Protein AF-A0A286TXU2-F1 (afdb_monomer_lite)

InterPro domains:
  IPR002321 Cytochrome c, class II [PF01322] (45-154)
  IPR010980 Cytochrome c/b562 [SSF47175] (45-156)

pLDDT: mean 75.27, std 22.57, range [32.72, 98.75]

Structure (mmCIF, N/CA/C/O backbone):
data_AF-A0A286TXU2-F1
#
_entry.id   AF-A0A286TXU2-F1
#
loop_
_atom_site.group_PDB
_atom_site.id
_atom_site.type_symbol
_atom_site.label_atom_id
_atom_site.label_alt_id
_atom_site.label_comp_id
_atom_site.label_asym_id
_atom_site.label_entity_id
_atom_site.label_seq_id
_atom_site.pdbx_PDB_ins_code
_atom_site.Cartn_x
_atom_site.Cartn_y
_atom_site.Cartn_z
_atom_site.occupancy
_atom_site.B_iso_or_equiv
_atom_site.auth_seq_id
_atom_site.auth_comp_id
_atom_site.auth_asym_id
_atom_site.auth_atom_id
_atom_site.pdbx_PDB_model_num
ATOM 1 N N . MET A 1 1 ? 24.200 -27.314 42.581 1.00 50.47 1 MET A N 1
ATOM 2 C CA . MET A 1 1 ? 24.719 -26.262 41.663 1.00 50.47 1 MET A CA 1
ATOM 3 C C . MET A 1 1 ? 25.643 -26.747 40.524 1.00 50.47 1 MET A C 1
ATOM 5 O O . MET A 1 1 ? 26.109 -25.907 39.763 1.00 50.47 1 MET A O 1
ATOM 9 N N . LYS A 1 2 ? 25.916 -28.053 40.330 1.00 42.62 2 LYS A N 1
ATOM 10 C CA . LYS A 1 2 ? 26.776 -28.535 39.218 1.00 42.62 2 LYS A CA 1
ATOM 11 C C . LYS A 1 2 ? 26.032 -28.731 37.883 1.00 42.62 2 LYS A C 1
ATOM 13 O O . LYS A 1 2 ? 26.641 -28.627 36.826 1.00 42.62 2 LYS A O 1
ATOM 18 N N . THR A 1 3 ? 24.724 -28.975 37.926 1.00 46.06 3 THR A N 1
ATOM 19 C CA . THR A 1 3 ? 23.867 -29.239 36.755 1.00 46.06 3 THR A CA 1
ATOM 20 C C . THR A 1 3 ? 23.484 -27.972 35.988 1.00 46.06 3 THR A C 1
ATOM 22 O O . THR A 1 3 ? 23.541 -27.973 34.765 1.00 46.06 3 THR A O 1
ATOM 25 N N . ILE A 1 4 ? 23.215 -26.863 36.685 1.00 53.25 4 ILE A N 1
ATOM 26 C CA . ILE A 1 4 ? 22.852 -25.576 36.057 1.00 53.25 4 ILE A CA 1
ATOM 27 C C . ILE A 1 4 ? 24.032 -24.999 35.253 1.00 53.25 4 ILE A C 1
ATOM 29 O O . ILE A 1 4 ? 23.851 -24.549 34.127 1.00 53.25 4 ILE A O 1
ATOM 33 N N . LYS A 1 5 ? 25.268 -25.114 35.768 1.00 52.44 5 LYS A N 1
ATOM 34 C CA . LYS A 1 5 ? 26.476 -24.683 35.041 1.00 52.44 5 LYS A CA 1
ATOM 35 C C . LYS A 1 5 ? 26.735 -25.501 33.770 1.00 52.44 5 LYS A C 1
ATOM 37 O O . LYS A 1 5 ? 27.233 -24.946 32.799 1.00 52.44 5 LYS A O 1
ATOM 42 N N . LYS A 1 6 ? 26.383 -26.794 33.751 1.00 51.06 6 LYS A N 1
ATOM 43 C CA . LYS A 1 6 ? 26.520 -27.633 32.548 1.00 51.06 6 LYS A CA 1
ATOM 44 C C . LYS A 1 6 ? 25.526 -27.224 31.460 1.00 51.06 6 LYS A C 1
ATOM 46 O O . LYS A 1 6 ? 25.936 -27.090 30.317 1.00 51.06 6 LYS A O 1
ATOM 51 N N . ILE A 1 7 ? 24.273 -26.939 31.826 1.00 53.78 7 ILE A N 1
ATOM 52 C CA . ILE A 1 7 ? 23.228 -26.527 30.873 1.00 53.78 7 ILE A CA 1
ATOM 53 C C . ILE A 1 7 ? 23.580 -25.186 30.207 1.00 53.78 7 ILE A C 1
ATOM 55 O O . ILE A 1 7 ? 23.467 -25.071 28.990 1.00 53.78 7 ILE A O 1
ATOM 59 N N . SER A 1 8 ? 24.097 -24.207 30.962 1.00 56.06 8 SER A N 1
ATOM 60 C CA . SER A 1 8 ? 24.529 -22.919 30.390 1.00 56.06 8 SER A CA 1
ATOM 61 C C . SER A 1 8 ? 25.721 -23.039 29.436 1.00 56.06 8 SER A C 1
ATOM 63 O O . SER A 1 8 ? 25.776 -22.308 28.452 1.00 56.06 8 SER A O 1
ATOM 65 N N . ILE A 1 9 ? 26.659 -23.960 29.684 1.00 59.47 9 ILE A N 1
ATOM 66 C CA . ILE A 1 9 ? 27.819 -24.168 28.800 1.00 59.47 9 ILE A CA 1
ATOM 67 C C . ILE A 1 9 ? 27.390 -24.872 27.506 1.00 59.47 9 ILE A C 1
ATOM 69 O O . ILE A 1 9 ? 27.822 -24.481 26.425 1.00 59.47 9 ILE A O 1
ATOM 73 N N . THR A 1 10 ? 26.488 -25.856 27.586 1.00 57.38 10 THR A N 1
ATOM 74 C CA . THR A 1 10 ? 25.981 -26.558 26.396 1.00 57.38 10 THR A CA 1
ATOM 75 C C . THR A 1 10 ? 25.170 -25.633 25.481 1.00 57.38 10 THR A C 1
ATOM 77 O O . THR A 1 10 ? 25.329 -25.694 24.264 1.00 57.38 10 THR A O 1
ATOM 80 N N . LEU A 1 11 ? 24.366 -24.723 26.046 1.00 53.72 11 LEU A N 1
ATOM 81 C CA . LEU A 1 11 ? 23.608 -23.725 25.277 1.00 53.72 11 LEU A CA 1
ATOM 82 C C . LEU A 1 11 ? 24.517 -22.712 24.560 1.00 53.72 11 LEU A C 1
ATOM 84 O O . LEU A 1 11 ? 24.235 -22.325 23.426 1.00 53.72 11 LEU A O 1
ATOM 88 N N . LEU A 1 12 ? 25.637 -22.330 25.184 1.00 54.66 12 LEU A N 1
ATOM 89 C CA . LEU A 1 12 ? 26.596 -21.395 24.593 1.00 54.66 12 LEU A CA 1
ATOM 90 C C . LEU A 1 12 ? 27.344 -22.015 23.397 1.00 54.66 12 LEU A C 1
ATOM 92 O O . LEU A 1 12 ? 27.602 -21.332 22.410 1.00 54.66 12 LEU A O 1
ATOM 96 N N . CYS A 1 13 ? 27.638 -23.319 23.437 1.00 54.19 13 CYS A N 1
ATOM 97 C CA . CYS A 1 13 ? 28.307 -24.018 22.334 1.00 54.19 13 CYS A CA 1
ATOM 98 C C . CYS A 1 13 ? 27.413 -24.174 21.089 1.00 54.19 13 CYS A C 1
ATOM 100 O O . CYS A 1 13 ? 27.910 -24.070 19.969 1.00 54.19 13 CYS A O 1
ATOM 102 N N . ILE A 1 14 ? 26.099 -24.361 21.257 1.00 55.38 14 ILE A N 1
ATOM 103 C CA . ILE A 1 14 ? 25.149 -24.478 20.132 1.00 55.38 14 ILE A CA 1
ATOM 104 C C . ILE A 1 14 ? 24.985 -23.130 19.397 1.00 55.38 14 ILE A C 1
ATOM 106 O O . ILE A 1 14 ? 24.865 -23.091 18.169 1.00 55.38 14 ILE A O 1
ATOM 110 N N . LEU A 1 15 ? 25.069 -22.010 20.122 1.00 52.16 15 LEU A N 1
ATOM 111 C CA . LEU A 1 15 ? 25.049 -20.656 19.548 1.00 52.16 15 LEU A CA 1
ATOM 112 C C . LEU A 1 15 ? 26.293 -20.335 18.698 1.00 52.16 15 LEU A C 1
ATOM 114 O O . LEU A 1 15 ? 26.186 -19.651 17.679 1.00 52.16 15 LEU A O 1
ATOM 118 N N . VAL A 1 16 ? 27.468 -20.862 19.059 1.00 55.66 16 VAL A N 1
ATOM 119 C CA . VAL A 1 16 ? 28.712 -20.649 18.288 1.00 55.66 16 VAL A CA 1
ATOM 120 C C . VAL A 1 16 ? 28.734 -21.483 16.998 1.00 55.66 16 VAL A C 1
ATOM 122 O O . VAL A 1 16 ? 29.245 -21.034 15.970 1.00 55.66 16 VAL A O 1
ATOM 125 N N . ILE A 1 17 ? 28.132 -22.677 17.003 1.00 51.88 17 ILE A N 1
ATOM 126 C CA . ILE A 1 17 ? 28.070 -23.545 15.812 1.00 51.88 17 ILE A CA 1
ATOM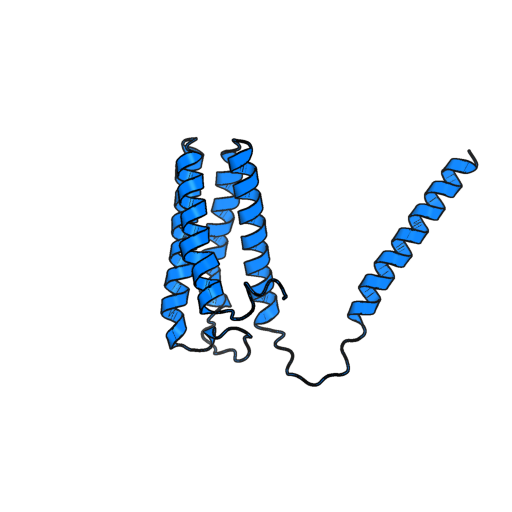 127 C C . ILE A 1 17 ? 27.053 -23.009 14.785 1.00 51.88 17 ILE A C 1
ATOM 129 O O . ILE A 1 17 ? 27.297 -23.047 13.580 1.00 51.88 17 ILE A O 1
ATOM 133 N N . THR A 1 18 ? 25.938 -22.429 15.236 1.00 50.00 18 THR A N 1
ATOM 134 C CA . THR A 1 18 ? 24.929 -21.839 14.334 1.00 50.00 18 THR A CA 1
ATOM 135 C C . THR A 1 18 ? 25.393 -20.523 13.697 1.00 50.00 18 THR A C 1
ATOM 137 O O . THR A 1 18 ? 25.169 -20.305 12.507 1.00 50.00 18 THR A O 1
ATOM 140 N N . THR A 1 19 ? 26.123 -19.674 14.425 1.00 48.62 19 THR A N 1
ATOM 141 C CA . THR A 1 19 ? 26.692 -18.424 13.874 1.00 48.62 19 THR A CA 1
ATOM 142 C C . THR A 1 19 ? 27.847 -18.660 12.892 1.00 48.62 19 THR A C 1
ATOM 144 O O . THR A 1 19 ? 28.005 -17.909 11.923 1.00 48.62 19 THR A O 1
ATOM 147 N N . SER A 1 20 ? 28.622 -19.733 13.068 1.00 44.59 20 SER A N 1
ATOM 148 C CA . SER A 1 20 ? 29.685 -20.110 12.126 1.00 44.59 20 SER A CA 1
ATOM 149 C C . SER A 1 20 ? 29.148 -20.750 10.839 1.00 44.59 20 SER A C 1
ATOM 151 O O . SER A 1 20 ? 29.694 -20.473 9.772 1.00 44.59 20 SER A O 1
ATOM 153 N N . ALA A 1 21 ? 28.031 -21.487 10.885 1.00 44.88 21 ALA A N 1
ATOM 154 C CA . ALA A 1 21 ? 27.361 -21.987 9.678 1.00 44.88 21 ALA A CA 1
ATOM 155 C C . ALA A 1 21 ? 26.812 -20.847 8.795 1.00 44.88 21 ALA A C 1
ATOM 157 O O . ALA A 1 21 ? 26.982 -20.868 7.575 1.00 44.88 21 ALA A O 1
ATOM 158 N N . ILE A 1 22 ? 26.243 -19.799 9.404 1.00 46.09 22 ILE A N 1
ATOM 159 C CA .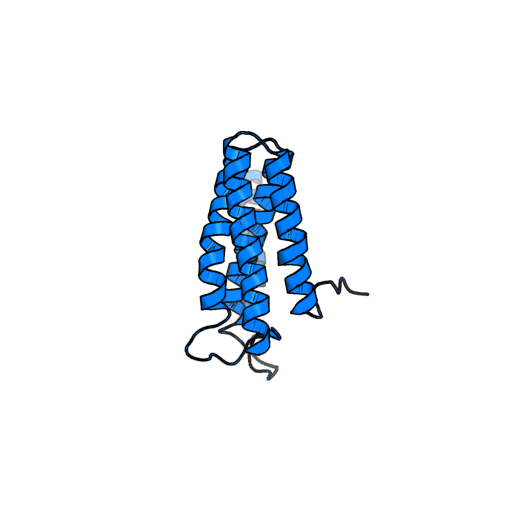 ILE A 1 22 ? 25.763 -18.607 8.678 1.00 46.09 22 ILE A CA 1
ATOM 160 C C . ILE A 1 22 ? 26.942 -17.813 8.083 1.00 46.09 22 ILE A C 1
ATOM 162 O O . ILE A 1 22 ? 26.857 -17.294 6.970 1.00 46.09 22 ILE A O 1
ATOM 166 N N . SER A 1 23 ? 28.083 -17.783 8.778 1.00 43.09 23 SER A N 1
ATOM 167 C CA . SER A 1 23 ? 29.296 -17.109 8.294 1.00 43.09 23 SER A CA 1
ATOM 168 C C . SER A 1 23 ? 30.018 -17.882 7.180 1.00 43.09 23 SER A C 1
ATOM 170 O O . SER A 1 23 ? 30.664 -17.264 6.333 1.00 43.09 23 SER A O 1
ATOM 172 N N . TYR A 1 24 ? 29.896 -19.215 7.125 1.00 37.00 24 TYR A N 1
ATOM 173 C CA . TYR A 1 24 ? 30.542 -20.030 6.087 1.00 37.00 24 TYR A CA 1
ATOM 174 C C . TYR A 1 24 ? 29.805 -19.969 4.739 1.00 37.00 24 TYR A C 1
ATOM 176 O O . TYR A 1 24 ? 30.450 -19.953 3.692 1.00 37.00 24 TYR A O 1
ATOM 184 N N . VAL A 1 25 ? 28.475 -19.808 4.744 1.00 40.78 25 VAL A N 1
ATOM 185 C CA . VAL A 1 25 ? 27.694 -19.530 3.518 1.00 40.78 25 VAL A CA 1
ATOM 186 C C . VAL A 1 25 ? 28.097 -18.188 2.886 1.00 40.78 25 VAL A C 1
ATOM 188 O O . VAL A 1 25 ? 28.074 -18.039 1.667 1.00 40.78 25 VAL A O 1
ATOM 191 N N . SER A 1 26 ? 28.551 -17.224 3.692 1.00 38.84 26 SER A N 1
ATOM 192 C CA . SER A 1 26 ? 29.019 -15.920 3.203 1.00 38.84 26 SER A CA 1
ATOM 193 C C . SER A 1 26 ? 30.375 -15.987 2.478 1.00 38.84 26 SER A C 1
ATOM 195 O O . SER A 1 26 ? 30.660 -15.152 1.619 1.00 38.84 26 SER A O 1
ATOM 197 N N . LYS A 1 27 ? 31.216 -16.995 2.764 1.00 33.62 27 LYS A N 1
ATOM 198 C CA . LYS A 1 27 ? 32.610 -17.029 2.284 1.00 33.62 27 LYS A CA 1
ATOM 199 C C . LYS A 1 27 ? 32.837 -17.824 0.992 1.00 33.62 27 LYS A C 1
ATOM 201 O O . LYS A 1 27 ? 33.939 -17.775 0.456 1.00 33.62 27 LYS A O 1
ATOM 206 N N . ASN A 1 28 ? 31.812 -18.482 0.445 1.00 32.72 28 ASN A N 1
ATOM 207 C CA . ASN A 1 28 ? 31.917 -19.256 -0.800 1.00 32.72 28 ASN A CA 1
ATOM 208 C C . ASN A 1 28 ? 31.294 -18.538 -2.016 1.00 32.72 28 ASN A C 1
ATOM 210 O O . ASN A 1 28 ? 30.632 -19.149 -2.848 1.00 32.72 28 ASN A O 1
ATOM 214 N N . ARG A 1 29 ? 31.500 -17.217 -2.127 1.00 38.75 29 ARG A N 1
ATOM 215 C CA . ARG A 1 29 ? 31.179 -16.431 -3.334 1.00 38.75 29 ARG A CA 1
ATOM 216 C C . ARG A 1 29 ? 32.373 -16.344 -4.280 1.00 38.75 29 ARG A C 1
ATOM 218 O O . ARG A 1 29 ? 32.810 -15.256 -4.618 1.00 38.75 29 ARG A O 1
ATOM 225 N N . ASN A 1 30 ? 32.903 -17.483 -4.695 1.00 41.22 30 ASN A N 1
ATOM 226 C CA . ASN A 1 30 ? 33.741 -17.577 -5.885 1.00 41.22 30 ASN A CA 1
ATOM 227 C C . ASN A 1 30 ? 33.417 -18.916 -6.544 1.00 41.22 30 ASN A C 1
ATOM 229 O O . ASN A 1 30 ? 33.324 -19.915 -5.840 1.00 41.22 30 ASN A O 1
ATOM 233 N N . VAL A 1 31 ? 33.285 -18.919 -7.873 1.00 41.12 31 VAL A N 1
ATOM 234 C CA . VAL A 1 31 ? 32.835 -20.032 -8.738 1.00 41.12 31 VAL A CA 1
ATOM 235 C C . VAL A 1 31 ? 31.318 -20.059 -8.987 1.00 41.12 31 VAL A C 1
ATOM 237 O O . VAL A 1 31 ? 30.594 -20.895 -8.469 1.00 41.12 31 VAL A O 1
ATOM 240 N N . PHE A 1 32 ? 30.821 -19.099 -9.770 1.00 35.22 32 PHE A N 1
ATOM 241 C CA . PHE A 1 32 ? 30.352 -19.313 -11.152 1.00 35.22 32 PHE A CA 1
ATOM 242 C C . PHE A 1 32 ? 30.090 -17.938 -11.790 1.00 35.22 32 PHE A C 1
ATOM 244 O O . PHE A 1 32 ? 29.408 -17.095 -11.212 1.00 35.22 32 PHE A O 1
ATOM 251 N N . GLY A 1 33 ? 30.702 -17.686 -12.948 1.00 35.72 33 GLY A N 1
ATOM 252 C CA . GLY A 1 33 ? 30.650 -16.406 -13.654 1.00 35.72 33 GLY A CA 1
ATOM 253 C C . GLY A 1 33 ? 29.282 -16.114 -14.265 1.00 35.72 33 GLY A C 1
ATOM 254 O O . GLY A 1 33 ? 29.030 -16.455 -15.414 1.00 35.72 33 GLY A O 1
ATOM 255 N N . GLY A 1 34 ? 28.431 -15.433 -13.506 1.00 33.34 34 GLY A N 1
ATOM 256 C CA . G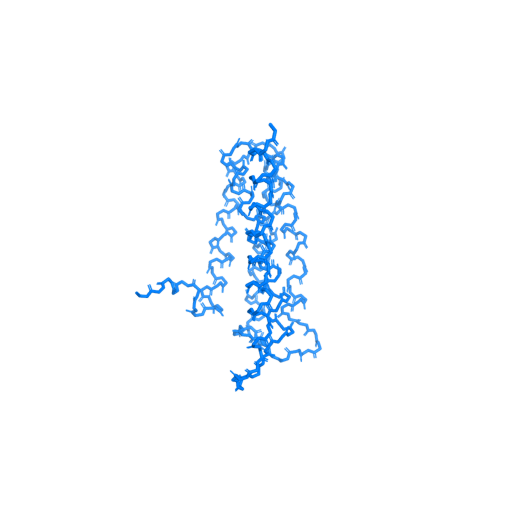LY A 1 34 ? 27.374 -14.574 -14.028 1.00 33.34 34 GLY A CA 1
ATOM 257 C C . GLY A 1 34 ? 27.526 -13.208 -13.371 1.00 33.34 34 GLY A C 1
ATOM 258 O O . GLY A 1 34 ? 27.855 -13.152 -12.185 1.00 33.34 34 GLY A O 1
ATOM 259 N N . GLU A 1 35 ? 27.351 -12.122 -14.126 1.00 39.53 35 GLU A N 1
ATOM 260 C CA . GLU A 1 35 ? 27.310 -10.761 -13.581 1.00 39.53 35 GLU A CA 1
ATOM 261 C C . GLU A 1 35 ? 26.435 -10.738 -12.324 1.00 39.53 35 GLU A C 1
ATOM 263 O O . GLU A 1 35 ? 25.222 -10.953 -12.378 1.00 39.53 35 GLU A O 1
ATOM 268 N N . ILE A 1 36 ? 27.055 -10.521 -11.165 1.00 40.56 36 ILE A N 1
ATOM 269 C CA . ILE A 1 36 ? 26.297 -10.315 -9.942 1.00 40.56 36 ILE A CA 1
ATOM 270 C C . ILE A 1 36 ? 25.736 -8.901 -10.057 1.00 40.56 36 ILE A C 1
ATOM 272 O O . ILE A 1 36 ? 26.451 -7.922 -9.873 1.00 40.56 36 ILE A O 1
ATOM 276 N N . ASP A 1 37 ? 24.451 -8.804 -10.374 1.00 50.53 37 ASP A N 1
ATOM 277 C CA . ASP A 1 37 ? 23.648 -7.591 -10.229 1.00 50.53 37 ASP A CA 1
ATOM 278 C C . ASP A 1 37 ? 23.541 -7.242 -8.728 1.00 50.53 37 ASP A C 1
ATOM 280 O O . ASP A 1 37 ? 22.596 -7.624 -8.026 1.00 50.53 37 ASP A O 1
ATOM 284 N N . VAL A 1 38 ? 24.586 -6.596 -8.199 1.00 42.69 38 VAL A N 1
ATOM 285 C CA . VAL A 1 38 ? 24.707 -6.239 -6.774 1.00 42.69 38 VAL A CA 1
ATOM 286 C C . VAL A 1 38 ? 23.966 -4.942 -6.441 1.00 42.69 38 VAL A C 1
ATOM 288 O O . VAL A 1 38 ? 23.586 -4.738 -5.289 1.00 42.69 38 VAL A O 1
ATOM 291 N N . HIS A 1 39 ? 23.755 -4.065 -7.423 1.00 41.94 39 HIS A N 1
ATOM 292 C CA . HIS A 1 39 ? 23.337 -2.685 -7.171 1.00 41.94 39 HIS A CA 1
ATOM 293 C C . HIS A 1 39 ? 21.828 -2.468 -7.336 1.00 41.94 39 HIS A C 1
ATOM 295 O O . HIS A 1 39 ? 21.245 -1.728 -6.546 1.00 41.94 39 HIS A O 1
ATOM 301 N N . GLY A 1 40 ? 21.160 -3.178 -8.253 1.00 52.31 40 GLY A N 1
ATOM 302 C CA . GLY A 1 40 ? 19.706 -3.102 -8.408 1.00 52.31 40 GLY A CA 1
ATOM 303 C C . GLY A 1 40 ? 18.949 -4.079 -7.508 1.00 52.31 40 GLY A C 1
ATOM 304 O O . GLY A 1 40 ? 17.892 -3.757 -6.970 1.00 52.31 40 GLY A O 1
ATOM 305 N N . SER A 1 41 ? 19.491 -5.282 -7.296 1.00 62.69 41 SER A N 1
ATOM 306 C CA . SER A 1 41 ? 18.754 -6.355 -6.617 1.00 62.69 41 SER A CA 1
ATOM 307 C C . SER A 1 41 ? 18.672 -6.219 -5.090 1.00 62.69 41 SER A C 1
ATOM 309 O O . SER A 1 41 ? 17.689 -6.672 -4.503 1.00 62.69 41 SER A O 1
ATOM 311 N N . VAL A 1 42 ? 19.664 -5.603 -4.432 1.00 68.62 42 VAL A N 1
ATOM 312 C CA . VAL A 1 42 ? 19.719 -5.503 -2.960 1.00 68.62 42 VAL A CA 1
ATOM 313 C C . VAL A 1 42 ? 18.778 -4.422 -2.436 1.00 68.62 42 VAL A C 1
ATOM 315 O O . VAL A 1 42 ? 17.985 -4.706 -1.541 1.00 68.62 42 VAL A O 1
ATOM 318 N N . VAL A 1 43 ? 18.815 -3.218 -3.016 1.00 73.75 43 VAL A N 1
ATOM 319 C CA . VAL A 1 43 ? 17.944 -2.099 -2.613 1.00 73.75 43 VAL A CA 1
ATOM 320 C C . VAL A 1 43 ? 16.484 -2.423 -2.912 1.00 73.75 43 VAL A C 1
ATOM 322 O O . VAL A 1 43 ? 15.640 -2.344 -2.022 1.00 73.75 43 VAL A O 1
ATOM 325 N N . THR A 1 44 ? 16.185 -2.905 -4.122 1.00 75.31 44 THR A N 1
ATOM 326 C CA . THR A 1 44 ? 14.839 -3.368 -4.479 1.00 75.31 44 THR A CA 1
ATOM 327 C C . THR A 1 44 ? 14.344 -4.461 -3.531 1.00 75.31 44 THR A C 1
ATOM 329 O O . THR A 1 44 ? 13.202 -4.404 -3.080 1.00 75.31 44 THR A O 1
ATOM 332 N N . ARG A 1 45 ? 15.183 -5.446 -3.183 1.00 78.62 45 ARG A N 1
ATOM 333 C CA . ARG A 1 45 ? 14.802 -6.506 -2.237 1.00 78.62 45 ARG A CA 1
ATOM 334 C C . ARG A 1 45 ? 14.591 -5.973 -0.825 1.00 78.62 45 ARG A C 1
ATOM 336 O O . ARG A 1 45 ? 13.682 -6.449 -0.155 1.00 78.62 45 ARG A O 1
ATOM 343 N N . ALA A 1 46 ? 15.389 -5.003 -0.384 1.00 82.94 46 ALA A N 1
ATOM 344 C CA . ALA A 1 46 ? 15.215 -4.361 0.913 1.00 82.94 46 ALA A CA 1
ATOM 345 C C . ALA A 1 46 ? 13.877 -3.610 0.983 1.00 82.94 46 ALA A C 1
ATOM 347 O O . ALA A 1 46 ? 13.095 -3.866 1.894 1.00 82.94 46 ALA A O 1
ATOM 348 N N . ILE A 1 47 ? 13.571 -2.779 -0.019 1.00 86.38 47 ILE A N 1
ATOM 349 C CA . ILE A 1 47 ? 12.304 -2.035 -0.109 1.00 86.38 47 ILE A CA 1
ATOM 350 C C . ILE A 1 47 ? 11.112 -2.994 -0.148 1.00 86.38 47 ILE A C 1
ATOM 352 O O . ILE A 1 47 ? 10.176 -2.857 0.635 1.00 86.38 47 ILE A O 1
ATOM 356 N N . MET A 1 48 ? 11.156 -4.010 -1.015 1.00 87.06 48 MET A N 1
ATOM 357 C CA . MET A 1 48 ? 10.072 -4.993 -1.115 1.00 87.06 48 MET A CA 1
ATOM 358 C C . MET A 1 48 ? 9.936 -5.834 0.158 1.00 87.06 48 MET A C 1
ATOM 360 O O . MET A 1 48 ? 8.822 -6.171 0.551 1.00 87.06 48 MET A O 1
ATOM 364 N N . GLY A 1 49 ? 11.046 -6.132 0.838 1.00 89.00 49 GLY A N 1
ATOM 365 C CA . GLY A 1 49 ? 11.042 -6.789 2.144 1.00 89.00 49 GLY A CA 1
ATOM 366 C C . GLY A 1 49 ? 10.379 -5.938 3.229 1.00 89.00 49 GLY A C 1
ATOM 367 O O . GLY A 1 49 ? 9.579 -6.460 3.999 1.00 89.00 49 GLY A O 1
ATOM 368 N N . GLN A 1 50 ? 10.650 -4.629 3.258 1.00 92.25 50 GLN A N 1
ATOM 369 C CA . GLN A 1 50 ? 10.002 -3.694 4.185 1.00 92.25 50 GLN A CA 1
ATOM 370 C C . GLN A 1 50 ? 8.501 -3.566 3.916 1.00 92.25 50 GLN A C 1
ATOM 372 O O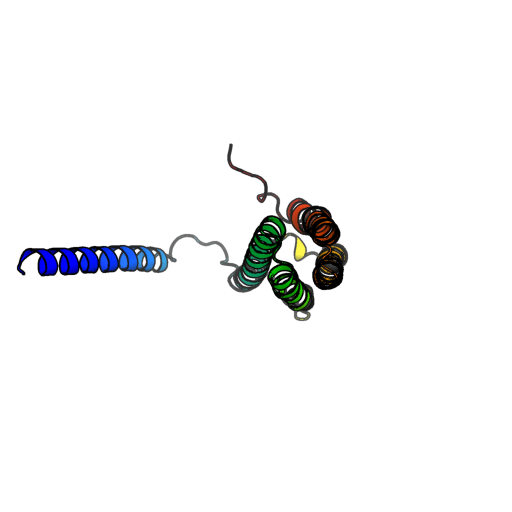 . GLN A 1 50 ? 7.708 -3.643 4.850 1.00 92.25 50 GLN A O 1
ATOM 377 N N . ILE A 1 51 ? 8.097 -3.434 2.648 1.00 93.56 51 ILE A N 1
ATOM 378 C CA . ILE A 1 51 ? 6.675 -3.415 2.272 1.00 93.56 51 ILE A CA 1
ATOM 379 C C . ILE A 1 51 ? 6.000 -4.721 2.705 1.00 93.56 51 ILE A C 1
ATOM 381 O O . ILE A 1 51 ? 4.945 -4.681 3.328 1.00 93.56 51 ILE A O 1
ATOM 385 N N . GLY A 1 52 ? 6.618 -5.875 2.431 1.00 94.50 52 GLY A N 1
ATOM 386 C CA . GLY A 1 52 ? 6.088 -7.179 2.833 1.00 94.50 52 GLY A CA 1
ATOM 387 C C . GLY A 1 52 ? 5.915 -7.324 4.348 1.00 94.50 52 GLY A C 1
ATOM 388 O O . GLY A 1 52 ? 4.896 -7.850 4.791 1.00 94.50 52 GLY A O 1
ATOM 389 N N . LEU A 1 53 ? 6.866 -6.814 5.138 1.00 97.12 53 LEU A N 1
ATOM 390 C CA . LEU A 1 53 ? 6.768 -6.783 6.599 1.00 97.12 53 LEU A CA 1
ATOM 391 C C . LEU A 1 53 ? 5.563 -5.953 7.060 1.00 97.12 53 LEU A C 1
ATOM 393 O O . LEU A 1 53 ? 4.725 -6.463 7.798 1.00 97.12 53 LEU A O 1
ATOM 397 N N . HIS A 1 54 ? 5.440 -4.711 6.587 1.00 98.00 54 HIS A N 1
ATOM 398 C CA . HIS A 1 54 ? 4.337 -3.833 6.986 1.00 98.00 54 HIS A CA 1
ATOM 399 C C . HIS A 1 54 ? 2.975 -4.354 6.522 1.00 98.00 54 HIS A C 1
ATOM 401 O O . HIS A 1 54 ? 2.003 -4.254 7.260 1.00 98.00 54 HIS A O 1
ATOM 407 N N . MET A 1 55 ? 2.894 -4.981 5.346 1.00 98.12 55 MET A N 1
ATOM 408 C CA . MET A 1 55 ? 1.671 -5.651 4.891 1.00 98.12 55 MET A CA 1
ATOM 409 C C . MET A 1 55 ? 1.249 -6.779 5.844 1.00 98.12 55 MET A C 1
ATOM 411 O O . MET A 1 55 ? 0.069 -6.901 6.170 1.00 98.12 55 MET A O 1
ATOM 415 N N . ALA A 1 56 ? 2.197 -7.588 6.324 1.00 98.31 56 ALA A N 1
ATOM 416 C CA . ALA A 1 56 ? 1.900 -8.637 7.297 1.00 98.31 56 ALA A CA 1
ATOM 417 C C . ALA A 1 56 ? 1.422 -8.055 8.640 1.00 98.31 56 ALA A C 1
ATOM 419 O O . ALA A 1 56 ? 0.447 -8.550 9.203 1.00 98.31 56 ALA A O 1
ATOM 420 N N . GLU A 1 57 ? 2.062 -6.984 9.120 1.00 98.56 57 GLU A N 1
ATOM 421 C CA . GLU A 1 57 ? 1.662 -6.288 10.351 1.00 98.56 57 GLU A CA 1
ATOM 422 C C . GLU A 1 57 ? 0.270 -5.649 10.232 1.00 98.56 57 GLU A C 1
ATOM 424 O O . GLU A 1 57 ? -0.520 -5.738 11.169 1.00 98.56 57 GLU A O 1
ATOM 429 N N . ILE A 1 58 ? -0.069 -5.054 9.081 1.00 98.62 58 ILE A N 1
ATOM 430 C CA . ILE A 1 58 ? -1.406 -4.495 8.827 1.00 98.62 58 ILE A CA 1
ATOM 431 C C . ILE A 1 58 ? -2.466 -5.594 8.870 1.00 98.62 58 ILE A C 1
ATOM 433 O O . ILE A 1 58 ? -3.478 -5.423 9.543 1.00 98.62 58 ILE A O 1
ATOM 437 N N . MET A 1 59 ? -2.244 -6.723 8.189 1.00 98.50 59 MET A N 1
ATOM 438 C CA . MET A 1 59 ? -3.206 -7.829 8.197 1.00 98.50 59 MET A CA 1
ATOM 439 C C . MET A 1 59 ? -3.417 -8.378 9.612 1.00 98.50 59 MET A C 1
ATOM 441 O O . MET A 1 59 ? -4.553 -8.547 10.047 1.00 98.50 59 MET A O 1
ATOM 445 N N . ASP A 1 60 ? -2.336 -8.623 10.355 1.00 98.56 60 ASP A N 1
ATOM 446 C CA . ASP A 1 60 ? -2.417 -9.081 11.745 1.00 98.56 60 ASP A CA 1
ATOM 447 C C . ASP A 1 60 ? -3.167 -8.075 12.637 1.00 98.56 60 ASP A C 1
ATOM 449 O O . ASP A 1 60 ? -4.017 -8.465 13.438 1.00 98.56 60 ASP A O 1
ATOM 453 N N . ALA A 1 61 ? -2.925 -6.775 12.451 1.00 98.50 61 ALA A N 1
ATOM 454 C CA . ALA A 1 61 ? -3.618 -5.716 13.176 1.00 98.50 61 ALA A CA 1
ATOM 455 C C . ALA A 1 61 ? -5.114 -5.634 12.827 1.00 98.50 61 ALA A C 1
ATOM 457 O O . ALA A 1 61 ? -5.936 -5.526 13.738 1.00 98.50 61 ALA A O 1
ATOM 458 N N . ILE A 1 62 ? -5.486 -5.760 11.545 1.00 98.19 62 ILE A N 1
ATOM 459 C CA . ILE A 1 62 ? -6.890 -5.851 11.106 1.00 98.19 62 ILE A CA 1
ATOM 460 C C . ILE A 1 62 ? -7.580 -7.021 11.814 1.00 98.19 62 ILE A C 1
ATOM 462 O O . ILE A 1 62 ? -8.633 -6.837 12.423 1.00 98.19 62 ILE A O 1
ATOM 466 N N . LEU A 1 63 ? -6.963 -8.208 11.802 1.00 98.06 63 LEU A N 1
ATOM 467 C CA . LEU A 1 63 ? -7.517 -9.413 12.432 1.00 98.06 63 LEU A CA 1
ATOM 468 C C . LEU A 1 63 ? -7.673 -9.278 13.955 1.00 98.06 63 LEU A C 1
ATOM 470 O O . LEU A 1 63 ? -8.551 -9.906 14.544 1.00 98.06 63 LEU A O 1
ATOM 474 N N . LYS A 1 64 ? -6.833 -8.461 14.596 1.00 98.38 64 LYS A N 1
ATOM 475 C CA . LYS A 1 64 ? -6.868 -8.197 16.041 1.00 98.38 64 LYS A CA 1
ATOM 476 C C . LYS A 1 64 ? -7.773 -7.036 16.444 1.00 98.38 64 LYS A C 1
ATOM 478 O O . LYS A 1 64 ? -7.947 -6.813 17.640 1.00 98.38 64 LYS A O 1
ATOM 483 N N . GLY A 1 65 ? -8.333 -6.290 15.495 1.00 97.94 65 GLY A N 1
ATOM 484 C CA . GLY A 1 65 ? -9.092 -5.084 15.818 1.00 97.94 65 GLY A CA 1
ATOM 485 C C . GLY A 1 65 ? -8.225 -3.855 16.142 1.00 97.94 65 GLY A C 1
ATOM 486 O O . GLY A 1 65 ? -8.731 -2.874 16.686 1.00 97.94 65 GLY A O 1
ATOM 487 N N . ASP A 1 66 ? -6.920 -3.885 15.857 1.00 98.50 66 ASP A N 1
ATOM 488 C CA . ASP A 1 66 ? -5.963 -2.846 16.256 1.00 98.50 66 ASP A CA 1
ATOM 489 C C . ASP A 1 66 ? -5.829 -1.747 15.191 1.00 98.50 66 ASP A C 1
ATOM 491 O O . ASP A 1 66 ? -4.912 -1.726 14.367 1.00 98.50 66 ASP A O 1
ATOM 495 N N . SER A 1 67 ? -6.747 -0.783 15.245 1.00 98.19 67 SER A N 1
ATOM 496 C CA . SER A 1 67 ? -6.762 0.366 14.331 1.00 98.19 67 SER A CA 1
ATOM 497 C C . SER A 1 67 ? -5.501 1.237 14.416 1.00 98.19 67 SER A C 1
ATOM 499 O O . SER A 1 67 ? -5.060 1.786 13.405 1.00 98.19 67 SER A O 1
ATOM 501 N N . ALA A 1 68 ? -4.883 1.351 15.596 1.00 98.44 68 ALA A N 1
ATOM 502 C CA . ALA A 1 68 ? -3.705 2.195 15.784 1.00 98.44 68 ALA A CA 1
ATOM 503 C C . ALA A 1 68 ? -2.484 1.617 15.056 1.00 98.44 68 ALA A C 1
ATOM 505 O O . ALA A 1 68 ? -1.741 2.357 14.399 1.00 98.44 68 ALA A O 1
ATOM 506 N N . THR A 1 69 ? -2.302 0.297 15.127 1.00 98.69 69 THR A N 1
ATOM 507 C CA . THR A 1 69 ? -1.245 -0.390 14.378 1.00 98.69 69 THR A CA 1
ATOM 508 C C . THR A 1 69 ? -1.513 -0.344 12.874 1.00 98.69 69 THR A C 1
ATOM 510 O O . THR A 1 69 ? -0.589 -0.019 12.128 1.00 98.69 69 THR A O 1
ATOM 513 N N . VAL A 1 70 ? -2.762 -0.528 12.417 1.00 98.75 70 VAL A N 1
ATOM 514 C CA . VAL A 1 70 ? -3.118 -0.349 10.992 1.00 98.75 70 VAL A CA 1
ATOM 515 C C . VAL A 1 70 ? -2.725 1.044 10.496 1.00 98.75 70 VAL A C 1
ATOM 517 O O . VAL A 1 70 ? -1.991 1.160 9.515 1.00 98.75 70 VAL A O 1
ATOM 520 N N . THR A 1 71 ? -3.127 2.107 11.205 1.00 98.69 71 THR A N 1
ATOM 521 C CA . THR A 1 71 ? -2.757 3.490 10.862 1.00 98.69 71 THR A CA 1
ATOM 522 C C . THR A 1 71 ? -1.238 3.662 10.767 1.00 98.69 71 THR A C 1
ATOM 524 O O . THR A 1 71 ? -0.729 4.271 9.823 1.00 98.69 71 THR A O 1
ATOM 527 N N . LYS A 1 72 ? -0.497 3.162 11.760 1.00 98.62 72 LYS A N 1
ATOM 528 C CA . LYS A 1 72 ? 0.957 3.333 11.852 1.00 98.62 72 LYS A CA 1
ATOM 529 C C . LYS A 1 72 ? 1.684 2.644 10.702 1.00 98.62 72 LYS A C 1
ATOM 531 O O . LYS A 1 72 ? 2.546 3.263 10.081 1.00 98.62 72 LYS A O 1
ATOM 536 N N . GLU A 1 73 ? 1.359 1.387 10.430 1.00 98.62 73 GLU A N 1
ATOM 537 C CA . GLU A 1 73 ? 2.077 0.584 9.440 1.00 98.62 73 GLU A CA 1
ATOM 538 C C . GLU A 1 73 ? 1.668 0.950 8.005 1.00 98.62 73 GLU A C 1
ATOM 540 O O . GLU A 1 73 ? 2.533 1.090 7.139 1.00 98.62 73 GLU A O 1
ATOM 545 N N . ALA A 1 74 ? 0.391 1.269 7.760 1.00 98.25 74 ALA A N 1
ATOM 546 C CA . ALA A 1 74 ? -0.055 1.790 6.465 1.00 98.25 74 ALA A CA 1
ATOM 547 C C . ALA A 1 74 ? 0.620 3.128 6.118 1.00 98.25 74 ALA A C 1
ATOM 549 O O . ALA A 1 74 ? 1.028 3.351 4.976 1.00 98.25 74 ALA A O 1
ATOM 550 N N . LYS A 1 75 ? 0.832 4.006 7.109 1.00 98.12 75 LYS A N 1
ATOM 551 C CA . LYS A 1 75 ? 1.576 5.256 6.906 1.00 98.12 75 LYS A CA 1
ATOM 552 C C . LYS A 1 75 ? 3.008 5.000 6.424 1.00 98.12 75 LYS A C 1
ATOM 554 O O . LYS A 1 75 ? 3.460 5.687 5.510 1.00 98.12 75 LYS A O 1
ATOM 559 N N . LYS A 1 76 ? 3.701 4.003 6.984 1.00 97.75 76 LYS A N 1
ATOM 560 C CA . LYS A 1 76 ? 5.058 3.645 6.543 1.00 97.75 76 LYS A CA 1
ATOM 561 C C . LYS A 1 76 ? 5.078 3.130 5.108 1.00 97.75 76 LYS A C 1
ATOM 563 O O . LYS A 1 76 ? 5.977 3.495 4.357 1.00 97.75 76 LYS A O 1
ATOM 568 N N . ILE A 1 77 ? 4.085 2.336 4.693 1.00 97.44 77 ILE A N 1
ATOM 569 C CA . ILE A 1 77 ? 3.976 1.909 3.288 1.00 97.44 77 ILE A CA 1
ATOM 570 C C . ILE A 1 77 ? 3.788 3.123 2.369 1.00 97.44 77 ILE A C 1
ATOM 572 O O . ILE A 1 77 ? 4.479 3.222 1.354 1.00 97.44 77 ILE A O 1
ATOM 576 N N . ALA A 1 78 ? 2.928 4.079 2.736 1.00 95.88 78 ALA A N 1
ATOM 577 C CA . ALA A 1 78 ? 2.749 5.305 1.958 1.00 95.88 78 ALA A CA 1
ATOM 578 C C . ALA A 1 78 ? 4.063 6.105 1.840 1.00 95.88 78 ALA A C 1
ATOM 580 O O . ALA A 1 78 ? 4.420 6.542 0.747 1.00 95.88 78 ALA A O 1
ATOM 581 N N . GLU A 1 79 ? 4.824 6.240 2.929 1.00 93.62 79 GLU A N 1
ATOM 582 C CA . GLU A 1 79 ? 6.135 6.908 2.933 1.00 93.62 79 GLU A CA 1
ATOM 583 C C . GLU A 1 79 ? 7.159 6.189 2.036 1.00 93.62 79 GLU A C 1
ATOM 585 O O . GLU A 1 79 ? 7.826 6.833 1.225 1.00 93.62 79 GLU A O 1
ATOM 590 N N . ILE A 1 80 ? 7.243 4.855 2.116 1.00 90.75 80 ILE A N 1
ATOM 591 C CA . ILE A 1 80 ? 8.144 4.045 1.280 1.00 90.75 80 ILE A CA 1
ATOM 592 C C . ILE A 1 80 ? 7.742 4.124 -0.197 1.00 90.75 80 ILE A C 1
ATOM 594 O O . ILE A 1 80 ? 8.603 4.193 -1.070 1.00 90.75 80 ILE A O 1
ATOM 598 N N . SER A 1 81 ? 6.444 4.152 -0.508 1.00 87.88 81 SER A N 1
ATOM 599 C CA . SER A 1 81 ? 5.971 4.152 -1.897 1.00 87.88 81 SER A CA 1
ATOM 600 C C . SER A 1 81 ? 6.466 5.357 -2.706 1.00 87.88 81 SER A C 1
ATOM 602 O O . SER A 1 81 ? 6.778 5.215 -3.888 1.00 87.88 81 SER A O 1
ATOM 604 N N . GLY A 1 82 ? 6.670 6.506 -2.052 1.00 78.88 82 GLY A N 1
ATOM 605 C CA . GLY A 1 82 ? 7.229 7.705 -2.676 1.00 78.88 82 GLY A CA 1
ATOM 606 C C . GLY A 1 82 ? 8.681 7.559 -3.151 1.00 78.88 82 GLY A C 1
ATOM 607 O O . GLY A 1 82 ? 9.100 8.294 -4.046 1.00 78.88 82 GLY A O 1
ATOM 608 N N . SER A 1 83 ? 9.456 6.611 -2.606 1.00 80.69 83 SER A N 1
ATOM 609 C CA . SER A 1 83 ? 10.845 6.372 -3.029 1.00 80.69 83 SER A CA 1
ATOM 610 C C . SER A 1 83 ? 10.976 5.291 -4.102 1.00 80.69 83 SER A C 1
ATOM 612 O O . SER A 1 83 ? 11.951 5.306 -4.855 1.00 80.69 83 SER A O 1
ATOM 614 N N . ILE A 1 84 ? 9.978 4.405 -4.240 1.00 83.12 84 ILE A N 1
ATOM 615 C CA . ILE A 1 84 ? 10.031 3.239 -5.134 1.00 83.12 84 ILE A CA 1
ATOM 616 C C . ILE A 1 84 ? 10.424 3.640 -6.561 1.00 83.12 84 ILE A C 1
ATOM 618 O O . ILE A 1 84 ? 11.325 3.034 -7.132 1.00 83.12 84 ILE A O 1
ATOM 622 N N . MET A 1 85 ? 9.797 4.665 -7.144 1.00 81.12 85 MET A N 1
ATOM 623 C CA . MET A 1 85 ? 10.075 5.050 -8.534 1.00 81.12 85 MET A CA 1
ATOM 624 C C . MET A 1 85 ? 11.514 5.519 -8.760 1.00 81.12 85 MET A C 1
ATOM 626 O O . MET A 1 85 ? 12.105 5.185 -9.784 1.00 81.12 85 MET A O 1
ATOM 630 N N . ASN A 1 86 ? 12.095 6.257 -7.812 1.00 78.12 86 ASN A N 1
ATOM 631 C CA . ASN A 1 86 ? 13.464 6.761 -7.935 1.00 78.12 86 ASN A CA 1
ATOM 632 C C . ASN A 1 86 ? 14.485 5.625 -7.839 1.00 78.12 86 ASN A C 1
ATOM 634 O O . ASN A 1 86 ? 15.435 5.576 -8.618 1.00 78.12 86 ASN A O 1
ATOM 638 N N . GLU A 1 87 ? 14.241 4.679 -6.934 1.00 76.56 87 GLU A N 1
ATOM 639 C CA . GLU A 1 87 ? 15.102 3.515 -6.723 1.00 76.56 87 GLU A CA 1
ATOM 640 C C . GLU A 1 87 ? 14.976 2.518 -7.884 1.00 76.56 87 GLU A C 1
ATOM 642 O O . GLU A 1 87 ? 15.963 1.967 -8.372 1.00 76.56 87 GLU A O 1
ATOM 647 N N . PHE A 1 88 ? 13.757 2.327 -8.400 1.00 74.44 88 PHE A N 1
ATOM 648 C CA . PHE A 1 88 ? 13.450 1.380 -9.473 1.00 74.44 88 PHE A CA 1
ATOM 649 C C . PHE A 1 88 ? 13.623 1.966 -10.876 1.00 74.44 88 PHE A C 1
ATOM 651 O O . PHE A 1 88 ? 13.592 1.203 -11.832 1.00 74.44 88 PHE A O 1
ATOM 658 N N . PHE A 1 89 ? 13.857 3.270 -11.042 1.00 73.06 89 PHE A N 1
ATOM 659 C CA . PHE A 1 89 ? 14.112 3.932 -12.331 1.00 73.06 89 PHE A CA 1
ATOM 660 C C . PHE A 1 89 ? 15.012 5.176 -12.145 1.00 73.06 89 PHE A C 1
ATOM 662 O O . PHE A 1 89 ? 14.551 6.302 -12.358 1.00 73.06 89 PHE A O 1
ATOM 669 N N . PRO A 1 90 ? 16.297 5.011 -11.765 1.00 70.50 90 PRO A N 1
ATOM 670 C CA . PRO A 1 90 ? 17.188 6.144 -11.540 1.00 70.50 90 PRO A CA 1
ATOM 671 C C . PRO A 1 90 ? 17.482 6.885 -12.853 1.00 70.50 90 PRO A C 1
ATOM 673 O O . PRO A 1 90 ? 17.623 6.270 -13.914 1.00 70.50 90 PRO A O 1
ATOM 676 N N . LYS A 1 91 ? 17.595 8.218 -12.777 1.00 63.84 91 LYS A N 1
ATOM 677 C CA . LYS A 1 91 ? 17.814 9.109 -13.937 1.00 63.84 91 LYS A CA 1
ATOM 678 C C . LYS A 1 91 ? 19.115 8.814 -14.689 1.00 63.84 91 LYS A C 1
ATOM 680 O O . LYS A 1 91 ? 19.164 9.003 -15.901 1.00 63.84 91 LYS A O 1
ATOM 685 N N . ASP A 1 92 ? 20.109 8.288 -13.983 1.00 60.12 92 ASP A N 1
ATOM 686 C CA . ASP A 1 92 ? 21.476 8.126 -14.486 1.00 60.12 92 ASP A CA 1
ATOM 687 C C . ASP A 1 92 ? 21.694 6.770 -15.181 1.00 60.12 92 ASP A C 1
ATOM 689 O O . ASP A 1 92 ? 22.816 6.424 -15.532 1.00 60.12 92 ASP A O 1
ATOM 693 N N . GLY A 1 93 ? 20.615 6.002 -15.402 1.00 54.25 93 GLY A N 1
ATOM 694 C CA . GLY A 1 93 ? 20.631 4.798 -16.230 1.00 54.25 93 GLY A CA 1
ATOM 695 C C . GLY A 1 93 ? 21.539 3.700 -15.682 1.00 54.25 93 GLY A C 1
ATOM 696 O O . GLY A 1 93 ? 22.560 3.377 -16.278 1.00 54.25 93 GLY A O 1
ATOM 697 N N . GLN A 1 94 ? 21.157 3.085 -14.563 1.00 52.38 94 GLN A N 1
ATOM 698 C CA . GLN A 1 94 ? 21.857 1.898 -14.071 1.00 52.38 94 GLN A CA 1
ATOM 699 C C . GLN A 1 94 ? 21.288 0.644 -14.748 1.00 52.38 94 GLN A C 1
ATOM 701 O O . GLN A 1 94 ? 20.130 0.269 -14.545 1.00 52.38 94 GLN A O 1
ATOM 706 N N . VAL A 1 95 ? 22.112 0.040 -15.606 1.00 43.59 95 VAL A N 1
ATOM 707 C CA . VAL A 1 95 ? 21.861 -1.244 -16.271 1.00 43.59 95 VAL A CA 1
ATOM 708 C C . VAL A 1 95 ? 22.199 -2.364 -15.292 1.00 43.59 95 VAL A C 1
ATOM 710 O O . VAL A 1 95 ? 23.209 -2.298 -14.599 1.00 43.59 95 VAL A O 1
ATOM 713 N N . GLY A 1 96 ? 21.351 -3.388 -15.240 1.00 42.91 96 GLY A N 1
ATOM 714 C CA . GLY A 1 96 ? 21.490 -4.499 -14.301 1.00 42.91 96 GLY A CA 1
ATOM 715 C C . GLY A 1 96 ? 20.348 -4.498 -13.304 1.00 42.91 96 GLY A C 1
ATOM 716 O O . GLY A 1 96 ? 20.507 -4.129 -12.152 1.00 42.91 96 GLY A O 1
ATOM 717 N N . ARG A 1 97 ? 19.159 -4.876 -13.766 1.00 54.56 97 ARG A N 1
ATOM 718 C CA . ARG A 1 97 ? 18.098 -5.331 -12.873 1.00 54.56 97 ARG A CA 1
ATOM 719 C C . ARG A 1 97 ? 17.555 -6.637 -13.407 1.00 54.56 97 ARG A C 1
ATOM 721 O O . ARG A 1 97 ? 17.229 -6.728 -14.584 1.00 54.56 97 ARG A O 1
ATOM 728 N N . LYS A 1 98 ? 17.372 -7.615 -12.521 1.00 47.44 98 LYS A N 1
ATOM 729 C CA . LYS A 1 98 ? 16.696 -8.901 -12.796 1.00 47.44 98 LYS A CA 1
ATOM 730 C C . LYS A 1 98 ? 15.209 -8.774 -13.194 1.00 47.44 98 LYS A C 1
ATOM 732 O O . LYS A 1 98 ? 14.542 -9.774 -13.434 1.00 47.44 98 LYS A O 1
ATOM 737 N N . PHE A 1 99 ? 14.672 -7.559 -13.222 1.00 51.88 99 PHE A N 1
ATOM 738 C CA . PHE A 1 99 ? 13.301 -7.261 -13.614 1.00 51.88 99 PHE A CA 1
ATOM 739 C C . PHE A 1 99 ? 13.257 -6.854 -15.089 1.00 51.88 99 PHE A C 1
ATOM 741 O O . PHE A 1 99 ? 14.099 -6.075 -15.532 1.00 51.88 99 PHE A O 1
ATOM 748 N N . LYS A 1 100 ? 12.184 -7.220 -15.804 1.00 51.75 100 LYS A N 1
ATOM 749 C CA . LYS A 1 100 ? 11.858 -6.656 -17.135 1.00 51.75 100 LYS A CA 1
ATOM 750 C C . LYS A 1 100 ? 11.674 -5.118 -17.130 1.00 51.75 100 LYS A C 1
ATOM 752 O O . LYS A 1 100 ? 11.447 -4.516 -18.170 1.00 51.75 100 LYS A O 1
ATOM 757 N N . VAL A 1 101 ? 11.773 -4.468 -15.966 1.00 52.19 101 VAL A N 1
ATOM 758 C CA . VAL A 1 101 ? 11.582 -3.022 -15.747 1.00 52.19 101 VAL A CA 1
ATOM 759 C C . VAL A 1 101 ? 12.755 -2.140 -16.199 1.00 52.19 101 VAL A C 1
ATOM 761 O O . VAL A 1 101 ? 12.704 -0.934 -15.996 1.00 52.19 101 VAL A O 1
ATOM 764 N N . SER A 1 102 ? 13.820 -2.682 -16.800 1.00 51.69 102 SER A N 1
ATOM 765 C CA . SER A 1 102 ? 14.808 -1.839 -17.500 1.00 51.69 102 SER A CA 1
ATOM 766 C C . SER A 1 102 ? 14.255 -1.244 -18.802 1.00 51.69 102 SER A C 1
ATOM 768 O O . SER A 1 102 ? 14.838 -0.304 -19.342 1.00 51.69 102 SER A O 1
ATOM 770 N N . ASP A 1 103 ? 13.116 -1.745 -19.284 1.00 59.00 103 ASP A N 1
ATOM 771 C CA . ASP A 1 103 ? 12.406 -1.168 -20.413 1.00 59.00 103 ASP A CA 1
ATOM 772 C C . ASP A 1 103 ? 11.703 0.135 -19.997 1.00 59.00 103 ASP A C 1
ATOM 774 O O . ASP A 1 103 ? 10.828 0.147 -19.127 1.00 59.00 103 ASP A O 1
ATOM 778 N N . LYS A 1 104 ? 12.058 1.254 -20.642 1.00 62.97 104 LYS A N 1
ATOM 779 C CA . LYS A 1 104 ? 11.347 2.533 -20.471 1.00 62.97 104 LYS A CA 1
ATOM 780 C C . LYS A 1 104 ? 9.846 2.384 -20.740 1.00 62.97 104 LYS A C 1
ATOM 782 O O . LYS A 1 104 ? 9.069 3.104 -20.118 1.00 62.97 104 LYS A O 1
ATOM 787 N N . SER A 1 105 ? 9.442 1.435 -21.591 1.00 67.94 105 SER A N 1
ATOM 788 C CA . SER A 1 105 ? 8.036 1.118 -21.866 1.00 67.94 105 SER A CA 1
ATOM 789 C C . SER A 1 105 ? 7.277 0.610 -20.628 1.00 67.94 105 SER A C 1
ATOM 791 O O . SER A 1 105 ? 6.061 0.756 -20.536 1.00 67.94 105 SER A O 1
ATOM 793 N N . MET A 1 106 ? 7.991 0.072 -19.631 1.00 73.56 106 MET A N 1
ATOM 794 C CA . MET A 1 106 ? 7.418 -0.460 -18.392 1.00 73.56 106 MET A CA 1
ATOM 795 C C . MET A 1 106 ? 7.315 0.572 -17.271 1.00 73.56 106 MET A C 1
ATOM 797 O O . MET A 1 106 ? 6.637 0.312 -16.274 1.00 73.56 106 MET A O 1
ATOM 801 N N . LYS A 1 107 ? 7.947 1.742 -17.423 1.00 78.56 107 LYS A N 1
ATOM 802 C CA . LYS A 1 107 ? 7.984 2.779 -16.388 1.00 78.56 107 LYS A CA 1
ATOM 803 C C . LYS A 1 107 ? 6.588 3.280 -16.027 1.00 78.56 107 LYS A C 1
ATOM 805 O O . LYS A 1 107 ? 6.221 3.236 -14.860 1.00 78.56 107 LYS A O 1
ATOM 810 N N . GLU A 1 108 ? 5.785 3.659 -17.019 1.00 83.06 108 GLU A N 1
ATOM 811 C CA . GLU A 1 108 ? 4.413 4.147 -16.800 1.00 83.06 108 GLU A CA 1
ATOM 812 C C . GLU A 1 108 ? 3.525 3.090 -16.131 1.00 83.06 108 GLU A C 1
ATOM 814 O O . GLU A 1 108 ? 2.682 3.390 -15.285 1.00 83.06 108 GLU A O 1
ATOM 819 N N . LYS A 1 109 ? 3.715 1.816 -16.493 1.00 83.62 109 LYS A N 1
ATOM 820 C CA . LYS A 1 109 ? 2.979 0.712 -15.874 1.00 83.62 109 LYS A CA 1
ATOM 821 C C . LYS A 1 109 ? 3.395 0.521 -14.414 1.00 83.62 109 LYS A C 1
ATOM 823 O O . LYS A 1 109 ? 2.543 0.248 -13.575 1.00 83.62 109 LYS A O 1
ATOM 828 N N . PHE A 1 110 ? 4.678 0.699 -14.105 1.00 85.50 110 PHE A N 1
ATOM 829 C CA . PHE A 1 110 ? 5.186 0.635 -12.738 1.00 85.50 110 PHE A CA 1
ATOM 830 C C . PHE A 1 110 ? 4.710 1.818 -11.886 1.00 85.50 110 PHE A C 1
ATOM 832 O O . PHE A 1 110 ? 4.295 1.608 -10.750 1.00 85.50 110 PHE A O 1
ATOM 839 N N . GLU A 1 111 ? 4.670 3.029 -12.451 1.00 88.44 111 GLU A N 1
ATOM 840 C CA . GLU A 1 111 ? 4.110 4.222 -11.798 1.00 88.44 111 GLU A CA 1
ATOM 841 C C . GLU A 1 111 ? 2.659 3.992 -11.368 1.00 88.44 111 GLU A C 1
ATOM 843 O O . GLU A 1 111 ? 2.303 4.303 -10.235 1.00 88.44 111 GLU A O 1
ATOM 848 N N . LYS A 1 112 ? 1.842 3.353 -12.217 1.00 92.31 112 LYS A N 1
ATOM 849 C CA . LYS A 1 112 ? 0.460 2.986 -11.863 1.00 92.31 112 LYS A CA 1
ATOM 850 C C . LYS A 1 112 ? 0.393 2.041 -10.663 1.00 92.31 112 LYS A C 1
ATOM 852 O O . LYS A 1 112 ? -0.428 2.253 -9.777 1.00 92.31 112 LYS A O 1
ATOM 857 N N . PHE A 1 113 ? 1.255 1.024 -10.599 1.00 92.25 113 PHE A N 1
ATOM 858 C CA . PHE A 1 113 ? 1.292 0.122 -9.443 1.00 92.25 113 PHE A CA 1
ATOM 859 C C . PHE A 1 113 ? 1.719 0.848 -8.164 1.00 92.25 113 PHE A C 1
ATOM 861 O O . PHE A 1 113 ? 1.113 0.640 -7.118 1.00 92.25 113 PHE A O 1
ATOM 868 N N . VAL A 1 114 ? 2.727 1.721 -8.242 1.00 92.38 114 VAL A N 1
ATOM 869 C CA . VAL A 1 114 ? 3.180 2.517 -7.090 1.00 92.38 114 VAL A CA 1
ATOM 870 C C . VAL A 1 114 ? 2.089 3.476 -6.616 1.00 92.38 114 VAL A C 1
ATOM 872 O O . VAL A 1 114 ? 1.882 3.604 -5.411 1.00 92.38 114 VAL A O 1
ATOM 875 N N . GLN A 1 115 ? 1.346 4.088 -7.539 1.00 95.38 115 GLN A N 1
ATOM 876 C CA . GLN A 1 115 ? 0.222 4.961 -7.210 1.00 95.38 115 GLN A CA 1
ATOM 877 C C . GLN A 1 115 ? -0.881 4.203 -6.454 1.00 95.38 115 GLN A C 1
ATOM 879 O O . GLN A 1 115 ? -1.332 4.672 -5.414 1.00 95.38 115 GLN A O 1
ATOM 884 N N . ILE A 1 116 ? -1.241 2.993 -6.903 1.00 96.81 116 ILE A N 1
ATOM 885 C CA . ILE A 1 116 ? -2.206 2.125 -6.201 1.00 96.81 116 ILE A CA 1
ATOM 886 C C . ILE A 1 116 ? -1.724 1.797 -4.779 1.00 96.81 116 ILE A C 1
ATOM 888 O O . ILE A 1 116 ? -2.529 1.816 -3.848 1.00 96.81 116 ILE A O 1
ATOM 892 N N . ILE A 1 117 ? -0.424 1.523 -4.589 1.00 96.75 117 ILE A N 1
ATOM 893 C CA . ILE A 1 117 ? 0.161 1.291 -3.254 1.00 96.75 117 ILE A CA 1
ATOM 894 C C . ILE A 1 117 ? -0.001 2.533 -2.380 1.00 96.75 117 ILE A C 1
ATOM 896 O O . ILE A 1 117 ? -0.447 2.421 -1.238 1.00 96.75 117 ILE A O 1
ATOM 900 N N . PHE A 1 118 ? 0.353 3.707 -2.900 1.00 96.75 118 PHE A N 1
ATOM 901 C CA . PHE A 1 118 ? 0.280 4.962 -2.161 1.00 96.75 118 PHE A CA 1
ATOM 902 C C . PHE A 1 118 ? -1.158 5.305 -1.749 1.00 96.75 118 PHE A C 1
ATOM 904 O O . PHE A 1 118 ? -1.416 5.547 -0.567 1.00 96.75 118 PHE A O 1
ATOM 911 N N . ASP A 1 119 ? -2.092 5.287 -2.701 1.00 97.94 119 ASP A N 1
ATOM 912 C CA . ASP A 1 119 ? -3.480 5.697 -2.481 1.00 97.94 119 ASP A CA 1
ATOM 913 C C . ASP A 1 119 ? -4.187 4.771 -1.493 1.00 97.94 119 ASP A C 1
ATOM 915 O O . ASP A 1 119 ? -4.748 5.238 -0.501 1.00 97.94 119 ASP A O 1
ATOM 919 N N . ASN A 1 120 ? -4.077 3.454 -1.679 1.00 98.56 120 ASN A N 1
ATOM 920 C CA . ASN A 1 120 ? -4.683 2.505 -0.750 1.00 98.56 120 ASN A CA 1
ATOM 921 C C . ASN A 1 120 ? -4.033 2.540 0.637 1.00 98.56 120 ASN A C 1
ATOM 923 O O . ASN A 1 120 ? -4.727 2.415 1.643 1.00 98.56 120 ASN A O 1
ATOM 927 N N . SER A 1 121 ? -2.723 2.792 0.728 1.00 98.38 121 SER A N 1
ATOM 928 C CA . SER A 1 121 ? -2.066 2.992 2.027 1.00 98.38 121 SER A CA 1
ATOM 929 C C . SER A 1 121 ? -2.601 4.224 2.755 1.00 98.38 121 SER A C 1
ATOM 931 O O . SER A 1 121 ? -2.813 4.194 3.967 1.00 98.38 121 SER A O 1
ATOM 933 N N . ARG A 1 122 ? -2.884 5.308 2.026 1.00 98.38 122 ARG A N 1
ATOM 934 C CA . ARG A 1 122 ? -3.531 6.495 2.595 1.00 98.38 122 ARG A CA 1
ATOM 935 C C . ARG A 1 122 ? -4.983 6.248 2.987 1.00 98.38 122 ARG A C 1
ATOM 937 O O . ARG A 1 122 ? -5.399 6.765 4.023 1.00 98.38 122 ARG A O 1
ATOM 944 N N . ASN A 1 123 ? -5.723 5.466 2.208 1.00 98.56 123 ASN A N 1
ATOM 945 C CA . ASN A 1 123 ? -7.095 5.093 2.542 1.00 98.56 123 ASN A CA 1
ATOM 946 C C . ASN A 1 123 ? -7.134 4.245 3.815 1.00 98.56 123 ASN A C 1
ATOM 948 O O . ASN A 1 123 ? -7.877 4.594 4.724 1.00 98.56 123 ASN A O 1
ATOM 952 N N . MET A 1 124 ? -6.244 3.253 3.958 1.00 98.69 124 MET A N 1
ATOM 953 C CA . MET A 1 124 ? -6.087 2.491 5.205 1.00 98.69 124 MET A CA 1
ATOM 954 C C . MET A 1 124 ? -5.820 3.401 6.409 1.00 98.69 124 MET A C 1
ATOM 956 O O . MET A 1 124 ? -6.392 3.199 7.476 1.00 98.69 124 MET A O 1
ATOM 960 N N . VAL A 1 125 ? -4.970 4.425 6.259 1.00 98.50 125 VAL A N 1
ATOM 961 C CA . VAL A 1 125 ? -4.726 5.422 7.317 1.00 98.50 125 VAL A CA 1
ATOM 962 C C . VAL A 1 125 ? -5.992 6.209 7.663 1.00 98.50 125 VAL A C 1
ATOM 964 O O . VAL A 1 125 ? -6.210 6.500 8.836 1.00 98.50 125 VAL A O 1
ATOM 967 N N . ALA A 1 126 ? -6.789 6.603 6.671 1.00 98.44 126 ALA A N 1
ATOM 968 C CA . ALA A 1 126 ? -8.006 7.380 6.888 1.00 98.44 126 ALA A CA 1
ATOM 969 C C . ALA A 1 126 ? -9.090 6.546 7.587 1.00 98.44 126 ALA A C 1
ATOM 971 O O . ALA A 1 126 ? -9.544 6.929 8.661 1.00 98.44 126 ALA A O 1
ATOM 972 N N . THR A 1 127 ? -9.424 5.377 7.040 1.00 98.25 127 THR A N 1
ATOM 973 C CA . THR A 1 127 ? -10.488 4.505 7.562 1.00 98.25 127 THR A CA 1
ATOM 974 C C . THR A 1 127 ? -10.146 3.955 8.946 1.00 98.25 127 THR A C 1
ATOM 976 O O . THR A 1 127 ? -10.967 4.014 9.859 1.00 98.25 127 THR A O 1
ATOM 979 N N . SER A 1 128 ? -8.897 3.531 9.180 1.00 97.44 128 SER A N 1
ATOM 980 C CA . SER A 1 128 ? -8.490 3.050 10.511 1.00 97.44 128 SER A CA 1
ATOM 981 C C . SER A 1 128 ? -8.522 4.139 11.590 1.00 97.44 128 SER A C 1
ATOM 983 O O . SER A 1 128 ? -8.859 3.844 12.733 1.00 97.44 128 SER A O 1
ATOM 985 N N . LYS A 1 129 ? -8.258 5.412 11.261 1.00 97.62 129 LYS A N 1
ATOM 986 C CA . LYS A 1 129 ? -8.430 6.521 12.222 1.00 97.62 129 LYS A CA 1
ATOM 987 C C . LYS A 1 129 ? -9.882 6.730 12.643 1.00 97.62 129 LYS A C 1
ATOM 989 O O . LYS A 1 129 ? -10.123 7.217 13.744 1.00 97.62 129 LYS A O 1
ATOM 994 N N . GLU A 1 130 ? -10.822 6.367 11.780 1.00 97.50 130 GLU A N 1
ATOM 995 C CA . GLU A 1 130 ? -12.262 6.407 12.044 1.00 97.50 130 GLU A CA 1
ATOM 996 C C . GLU A 1 130 ? -12.758 5.128 12.745 1.00 97.50 130 GLU A C 1
ATOM 998 O O . GLU A 1 130 ? -13.928 5.034 13.106 1.00 97.50 130 GLU A O 1
ATOM 1003 N N . GLY A 1 131 ? -11.870 4.153 12.984 1.00 95.81 131 GLY A N 1
ATOM 1004 C CA . GLY A 1 131 ? -12.212 2.840 13.533 1.00 95.81 131 GLY A CA 1
ATOM 1005 C C . GLY A 1 131 ? -12.836 1.886 12.509 1.00 95.81 131 GLY A C 1
ATOM 1006 O O . GLY A 1 131 ? -13.281 0.800 12.882 1.00 95.81 131 GLY A O 1
ATOM 1007 N N . ASP A 1 132 ? -12.861 2.260 11.228 1.00 98.06 132 ASP A N 1
ATOM 1008 C CA . ASP A 1 132 ? -13.381 1.438 10.140 1.00 98.06 132 ASP A CA 1
ATOM 1009 C C . ASP A 1 132 ? -12.317 0.454 9.634 1.00 98.06 132 ASP A C 1
ATOM 1011 O O . ASP A 1 132 ? -11.565 0.697 8.685 1.00 98.06 132 ASP A O 1
ATOM 1015 N N . LEU A 1 133 ? -12.248 -0.697 10.301 1.00 97.75 133 LEU A N 1
ATOM 1016 C CA . LEU A 1 133 ? -11.350 -1.784 9.915 1.00 97.75 133 LEU A CA 1
ATOM 1017 C C . LEU A 1 133 ? -11.822 -2.552 8.678 1.00 97.75 133 LEU A C 1
ATOM 1019 O O . LEU A 1 133 ? -10.993 -3.164 8.006 1.00 97.75 133 LEU A O 1
ATOM 1023 N N . SER A 1 134 ? -13.115 -2.499 8.350 1.00 98.38 134 SER A N 1
ATOM 1024 C CA . SER A 1 134 ? -13.639 -3.095 7.119 1.00 98.38 134 SER A CA 1
ATOM 1025 C C . SER A 1 134 ? -13.154 -2.304 5.907 1.00 98.38 134 SER A C 1
ATOM 1027 O O . SER A 1 134 ? -12.556 -2.888 5.007 1.00 98.38 134 SER A O 1
ATOM 1029 N N . GLY A 1 135 ? -13.285 -0.975 5.924 1.00 98.38 135 GLY A N 1
ATOM 1030 C CA . GLY A 1 135 ? -12.743 -0.110 4.874 1.00 98.38 135 GLY A CA 1
ATOM 1031 C C . GLY A 1 135 ? -11.214 -0.150 4.799 1.00 98.38 135 GLY A C 1
ATOM 1032 O O . GLY A 1 135 ? -10.629 -0.069 3.714 1.00 98.38 135 GLY A O 1
ATOM 1033 N N . ALA A 1 136 ? -10.528 -0.333 5.935 1.00 98.44 136 ALA A N 1
ATOM 1034 C CA . ALA A 1 136 ? -9.087 -0.592 5.933 1.00 98.44 136 ALA A CA 1
ATOM 1035 C C . ALA A 1 136 ? -8.740 -1.926 5.247 1.00 98.44 136 ALA A C 1
ATOM 1037 O O . ALA A 1 136 ? -7.804 -1.972 4.450 1.00 98.44 136 ALA A O 1
ATOM 1038 N N . TYR A 1 137 ? -9.502 -2.993 5.499 1.00 98.56 137 TYR A N 1
ATOM 1039 C CA . TYR A 1 137 ? -9.318 -4.280 4.828 1.00 98.56 137 TYR A CA 1
ATOM 1040 C C . TYR A 1 137 ? -9.609 -4.214 3.325 1.00 98.56 137 TYR A C 1
ATOM 1042 O O . TYR A 1 137 ? -8.844 -4.768 2.540 1.00 98.56 137 TYR A O 1
ATOM 1050 N N . GLU A 1 138 ? -10.658 -3.510 2.903 1.00 98.69 138 GLU A N 1
ATOM 1051 C CA . GLU A 1 138 ? -10.960 -3.316 1.479 1.00 98.69 138 GLU A CA 1
ATOM 1052 C C . GLU A 1 138 ? -9.800 -2.621 0.755 1.00 98.69 138 GLU A C 1
ATOM 1054 O O . GLU A 1 138 ? -9.348 -3.087 -0.291 1.00 98.69 138 GLU A O 1
ATOM 1059 N N . SER A 1 139 ? -9.245 -1.568 1.362 1.00 98.69 139 SER A N 1
ATOM 1060 C CA . SER A 1 139 ? -8.063 -0.876 0.831 1.00 98.69 139 SER A CA 1
ATOM 1061 C C . SER A 1 139 ? -6.825 -1.785 0.813 1.00 98.69 139 SER A C 1
ATOM 1063 O O . SER A 1 139 ? -6.029 -1.752 -0.127 1.00 98.69 139 SER A O 1
ATOM 1065 N N . PHE A 1 140 ? -6.651 -2.623 1.840 1.00 98.56 140 PHE A N 1
ATOM 1066 C CA . PHE A 1 140 ? -5.576 -3.613 1.891 1.00 98.56 140 PHE A CA 1
ATOM 1067 C C . PHE A 1 140 ? -5.685 -4.641 0.752 1.00 98.56 140 PHE A C 1
ATOM 1069 O O . PHE A 1 140 ? -4.689 -4.923 0.080 1.00 98.56 140 PHE A O 1
ATOM 1076 N N . ASP A 1 141 ? -6.872 -5.217 0.532 1.00 98.25 141 ASP A N 1
ATOM 1077 C CA . ASP A 1 141 ? -7.106 -6.227 -0.507 1.00 98.25 141 ASP A CA 1
ATOM 1078 C C . ASP A 1 141 ? -6.936 -5.628 -1.909 1.00 98.25 141 ASP A C 1
ATOM 1080 O O . ASP A 1 141 ? -6.279 -6.236 -2.759 1.00 98.25 141 ASP A O 1
ATOM 1084 N N . ASP A 1 142 ? -7.431 -4.405 -2.130 1.00 98.00 142 ASP A N 1
ATOM 1085 C CA . ASP A 1 142 ? -7.257 -3.682 -3.391 1.00 98.00 142 ASP A CA 1
ATOM 1086 C C . ASP A 1 142 ? -5.771 -3.437 -3.697 1.00 98.00 142 ASP A C 1
ATOM 1088 O O . ASP A 1 142 ? -5.287 -3.789 -4.778 1.00 98.00 142 ASP A O 1
ATOM 1092 N N . LEU A 1 143 ? -5.004 -2.953 -2.711 1.00 97.44 143 LEU A N 1
ATOM 1093 C CA . LEU A 1 143 ? -3.550 -2.807 -2.818 1.00 97.44 143 LEU A CA 1
ATOM 1094 C C . LEU A 1 143 ? -2.887 -4.139 -3.183 1.00 97.44 143 LEU A C 1
ATOM 1096 O O . LEU A 1 143 ? -2.088 -4.212 -4.126 1.00 97.44 143 LEU A O 1
ATOM 1100 N N . PHE A 1 144 ? -3.212 -5.205 -2.452 1.00 96.69 144 PHE A N 1
ATOM 1101 C CA . PHE A 1 144 ? -2.600 -6.512 -2.657 1.00 96.69 144 PHE A CA 1
ATOM 1102 C C . PHE A 1 144 ? -2.874 -7.057 -4.065 1.00 96.69 144 PHE A C 1
ATOM 1104 O O . PHE A 1 144 ? -1.945 -7.483 -4.759 1.00 96.69 144 PHE A O 1
ATOM 1111 N N . ARG A 1 145 ? -4.132 -7.032 -4.515 1.00 95.31 145 ARG A N 1
ATOM 1112 C CA . ARG A 1 145 ? -4.536 -7.601 -5.808 1.00 95.31 145 ARG A CA 1
ATOM 1113 C C . ARG A 1 145 ? -4.075 -6.748 -6.982 1.00 95.31 145 ARG A C 1
ATOM 1115 O O . ARG A 1 145 ? -3.498 -7.282 -7.935 1.00 95.31 145 ARG A O 1
ATOM 1122 N N . ASN A 1 146 ? -4.310 -5.442 -6.910 1.00 95.94 146 ASN A N 1
ATOM 1123 C CA . ASN A 1 146 ? -4.174 -4.549 -8.057 1.00 95.94 146 ASN A CA 1
ATOM 1124 C C . ASN A 1 146 ? -2.785 -3.918 -8.174 1.00 95.94 146 ASN A C 1
ATOM 1126 O O . ASN A 1 146 ? -2.399 -3.531 -9.278 1.00 95.94 146 ASN A O 1
ATOM 1130 N N . ALA A 1 147 ? -1.990 -3.897 -7.098 1.00 93.62 147 ALA A N 1
ATOM 1131 C CA . ALA A 1 147 ? -0.575 -3.545 -7.172 1.00 93.62 147 ALA A CA 1
ATOM 1132 C C . ALA A 1 147 ? 0.347 -4.752 -7.002 1.00 93.62 147 ALA A C 1
ATOM 1134 O O . ALA A 1 147 ? 1.036 -5.115 -7.954 1.00 93.62 147 ALA A O 1
ATOM 1135 N N . CYS A 1 148 ? 0.390 -5.387 -5.826 1.00 91.94 148 CYS A N 1
ATOM 1136 C CA . CYS A 1 148 ? 1.419 -6.394 -5.531 1.00 91.94 148 CYS A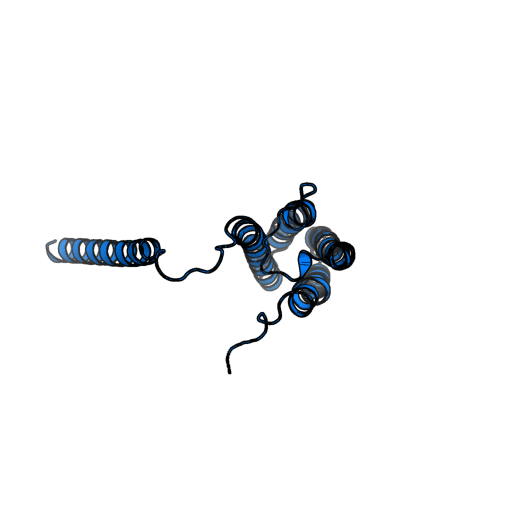 CA 1
ATOM 1137 C C . CYS A 1 148 ? 1.329 -7.605 -6.472 1.00 91.94 148 CYS A C 1
ATOM 1139 O O . CYS A 1 148 ? 2.300 -7.947 -7.150 1.00 91.94 148 CYS A O 1
ATOM 1141 N N . LEU A 1 149 ? 0.151 -8.227 -6.554 1.00 90.56 149 LEU A N 1
ATOM 1142 C CA . LEU A 1 149 ? -0.086 -9.406 -7.384 1.00 90.56 149 LEU A CA 1
ATOM 1143 C C . LEU A 1 149 ? 0.031 -9.082 -8.878 1.00 90.56 149 LEU A C 1
ATOM 1145 O O . LEU A 1 149 ? 0.689 -9.817 -9.616 1.00 90.56 149 LEU A O 1
ATOM 1149 N N . ALA A 1 150 ? -0.567 -7.977 -9.326 1.00 90.38 150 ALA A N 1
ATOM 1150 C CA . ALA A 1 150 ? -0.526 -7.558 -10.725 1.00 90.38 150 ALA A CA 1
ATOM 1151 C C . ALA A 1 150 ? 0.890 -7.177 -11.198 1.00 90.38 150 ALA A C 1
ATOM 1153 O O . ALA A 1 150 ? 1.311 -7.584 -12.288 1.00 90.38 150 ALA A O 1
ATOM 1154 N N . CYS A 1 151 ? 1.647 -6.441 -10.377 1.00 86.75 151 CYS A N 1
ATOM 1155 C CA . CYS A 1 151 ? 3.023 -6.053 -10.678 1.00 86.75 151 CYS A CA 1
ATOM 1156 C C . CYS A 1 151 ? 3.926 -7.278 -10.761 1.00 86.75 151 CYS A C 1
ATOM 1158 O O . CYS A 1 151 ? 4.628 -7.458 -11.758 1.00 86.75 151 CYS A O 1
ATOM 1160 N N . HIS A 1 152 ? 3.873 -8.164 -9.765 1.00 85.62 152 HIS A N 1
ATOM 1161 C CA . HIS A 1 152 ? 4.696 -9.363 -9.782 1.00 85.62 152 HIS A CA 1
ATOM 1162 C C . HIS A 1 152 ? 4.347 -10.288 -10.953 1.00 85.62 152 HIS A C 1
ATOM 1164 O O . HIS A 1 152 ? 5.259 -10.680 -11.667 1.00 85.62 152 HIS A O 1
ATOM 1170 N N . LYS A 1 153 ? 3.064 -10.542 -11.253 1.00 83.12 153 LYS A N 1
ATOM 1171 C CA . LYS A 1 153 ? 2.663 -11.312 -12.453 1.00 83.12 153 LYS A CA 1
ATOM 1172 C C . LYS A 1 153 ? 3.174 -10.706 -13.760 1.00 83.12 153 LYS A C 1
ATOM 1174 O O . LYS A 1 153 ? 3.442 -11.422 -14.714 1.00 83.12 153 LYS A O 1
ATOM 1179 N N . THR A 1 154 ? 3.268 -9.381 -13.821 1.00 80.44 154 THR A N 1
ATOM 1180 C CA . THR A 1 154 ? 3.734 -8.675 -15.019 1.00 80.44 154 THR A CA 1
ATOM 1181 C C . THR A 1 154 ? 5.259 -8.709 -15.153 1.00 80.44 154 THR A C 1
ATOM 1183 O O . THR A 1 154 ? 5.782 -8.711 -16.265 1.00 80.44 154 THR A O 1
ATOM 1186 N N . THR A 1 155 ? 5.982 -8.649 -14.034 1.00 75.38 155 THR A N 1
ATOM 1187 C CA . THR A 1 155 ? 7.419 -8.323 -14.022 1.00 75.38 155 THR A CA 1
ATOM 1188 C C . THR A 1 155 ? 8.318 -9.462 -13.553 1.00 75.38 155 THR A C 1
ATOM 1190 O O . THR A 1 155 ? 9.534 -9.371 -13.734 1.00 75.38 155 THR A O 1
ATOM 1193 N N . ARG A 1 156 ? 7.741 -10.515 -12.965 1.00 71.25 156 ARG A N 1
ATOM 1194 C CA . ARG A 1 156 ? 8.436 -11.669 -12.395 1.00 71.25 156 ARG A CA 1
ATOM 1195 C C . ARG A 1 156 ? 7.790 -12.960 -12.877 1.00 71.25 156 ARG A C 1
ATOM 1197 O O . ARG A 1 156 ? 6.762 -13.382 -12.352 1.00 71.25 156 ARG A O 1
ATOM 1204 N N . ASP A 1 157 ? 8.443 -13.597 -13.838 1.00 66.00 157 ASP A N 1
ATOM 1205 C CA . ASP A 1 157 ? 7.984 -14.872 -14.389 1.00 66.00 157 ASP A CA 1
ATOM 1206 C C . ASP A 1 157 ? 8.032 -15.999 -13.326 1.00 66.00 157 ASP A C 1
ATOM 1208 O O . ASP A 1 157 ? 7.255 -16.936 -13.412 1.00 66.00 157 ASP A O 1
ATOM 1212 N N . ASP A 1 158 ? 8.864 -15.857 -12.280 1.00 67.25 158 ASP A N 1
ATOM 1213 C CA . ASP A 1 158 ? 9.155 -16.871 -11.249 1.00 67.25 158 ASP A CA 1
ATOM 1214 C C . ASP A 1 158 ? 8.380 -16.718 -9.925 1.00 67.25 158 ASP A C 1
ATOM 1216 O O . ASP A 1 158 ? 8.655 -17.419 -8.952 1.00 67.25 158 ASP A O 1
ATOM 1220 N N . TRP A 1 159 ? 7.464 -15.749 -9.809 1.00 63.78 159 TRP A N 1
ATOM 1221 C CA . TRP A 1 159 ? 6.935 -15.380 -8.488 1.00 63.78 159 TRP A CA 1
ATOM 1222 C C . TRP A 1 159 ? 5.869 -16.338 -7.943 1.00 63.78 159 TRP A C 1
ATOM 1224 O O . TRP A 1 159 ? 5.793 -16.531 -6.730 1.00 63.78 159 TRP A O 1
ATOM 1234 N N . LEU A 1 160 ? 5.057 -16.926 -8.824 1.00 60.72 160 LEU A N 1
ATOM 1235 C CA . LEU A 1 160 ? 4.052 -17.933 -8.465 1.00 60.72 160 LEU A CA 1
ATOM 1236 C C . LEU A 1 160 ? 4.477 -19.354 -8.833 1.00 60.72 160 LEU A C 1
ATOM 1238 O O . LEU A 1 160 ? 3.686 -20.272 -8.626 1.00 60.72 160 LEU A O 1
ATOM 1242 N N . ASP A 1 161 ? 5.720 -19.540 -9.285 1.00 52.47 161 ASP A N 1
ATOM 1243 C CA . ASP A 1 161 ? 6.362 -20.852 -9.345 1.00 52.47 161 ASP A CA 1
ATOM 1244 C C . ASP A 1 161 ? 6.685 -21.306 -7.911 1.00 52.47 161 ASP A C 1
ATOM 1246 O O . ASP A 1 161 ? 7.829 -21.455 -7.481 1.00 52.47 161 ASP A O 1
ATOM 1250 N N . LEU A 1 162 ? 5.621 -21.517 -7.136 1.00 42.09 162 LEU A N 1
ATOM 1251 C CA . LEU A 1 162 ? 5.576 -22.563 -6.137 1.00 42.09 162 LEU A CA 1
ATOM 1252 C C . LEU A 1 162 ? 5.862 -23.853 -6.919 1.00 42.09 162 LEU A C 1
ATOM 1254 O O . LEU A 1 162 ? 4.989 -24.357 -7.615 1.00 42.09 162 LEU A O 1
ATOM 1258 N N . VAL A 1 163 ? 7.142 -24.234 -6.900 1.00 32.84 163 VAL A N 1
ATOM 1259 C CA . VAL A 1 163 ? 7.806 -25.445 -7.417 1.00 32.84 163 VAL A CA 1
ATOM 1260 C C . VAL A 1 163 ? 6.841 -26.583 -7.820 1.00 32.84 163 VAL A C 1
ATOM 1262 O O . VAL A 1 163 ? 5.957 -26.895 -7.021 1.00 32.84 163 VAL A O 1
ATOM 1265 N N . PRO A 1 164 ? 7.015 -27.243 -8.990 1.00 36.66 164 PRO A N 1
ATOM 1266 C CA . P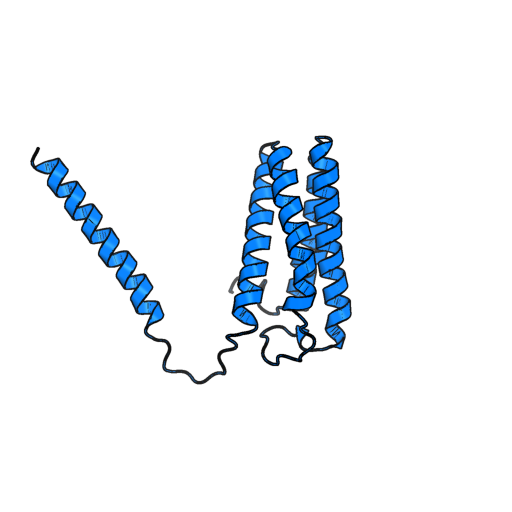RO A 1 164 ? 6.333 -28.511 -9.272 1.00 36.66 164 PRO A CA 1
ATOM 1267 C C . PRO A 1 164 ? 6.614 -29.596 -8.220 1.00 36.66 164 PRO A C 1
ATOM 1269 O O . PRO A 1 164 ? 7.737 -29.624 -7.664 1.00 36.66 164 PRO A O 1
#

Sequence (164 aa):
MKTIKKISITLLCILVITTSAISYVSKNRNVFGGEIDVHGSVVTRAIMGQIGLHMAEIMDAILKGDSATVTKEAKKIAEISGSIMNEFFPKDGQVGRKFKVSDKSMKEKFEKFVQIIFDNSRNMVATSKEGDLSGAYESFDDLFRNACLACHKTTRDDWLDLVP

Radius of gyration: 21.2 Å; chains: 1; bounding box: 47×38×64 Å

Foldseek 3Di:
DVVVVVVVVVVVVVVVVVVVVVVVVVPPPDDDDDPPLPQLPPVLCVLVVLLVVLLVQLVVCLVVLNLVSLLVSLVVQLVSLVCCLCSLPPPVQDPRDPWPSSDPVCSVVLVVLSVLSNVLSVQSNVCSVVSNSVSNVVSSVSNCVVRVVVVCVVIPPCPPCPDD

Secondary structure (DSSP, 8-state):
-HHHHHHHHHHHHHHHHHHHHHHHHHH---S--S----HHHHHHHHHHHHHHHHHHHHHHHHHHT-HHHHHHHHHHHHHHHHHHHHHHS-TT-----SSGGGSGGGHHHHHHHHHHHHHHHHHHHHHHHTT-HHHHHHHHHHHIIIIIIHHHHHH-TTSS----

Organism: NCBI:txid1284222